Protein AF-A0AB73SGT3-F1 (afdb_monomer_lite)

Structure (mmCIF, N/CA/C/O backbone):
data_AF-A0AB73SGT3-F1
#
_entry.id   AF-A0AB73SGT3-F1
#
loop_
_atom_site.group_PDB
_atom_site.id
_atom_site.type_symbol
_atom_site.label_atom_id
_atom_site.label_alt_id
_atom_site.label_comp_id
_atom_site.label_asym_id
_atom_site.label_entity_id
_atom_site.label_seq_id
_atom_site.pdbx_PDB_ins_code
_atom_site.Cartn_x
_atom_site.Cartn_y
_atom_site.Cartn_z
_atom_site.occupancy
_atom_site.B_iso_or_equiv
_atom_site.auth_seq_id
_atom_site.auth_comp_id
_atom_site.auth_asym_id
_atom_site.auth_atom_id
_atom_site.pdbx_PDB_model_num
ATOM 1 N N . GLU A 1 1 ? -12.902 15.664 53.784 1.00 55.50 1 GLU A N 1
ATOM 2 C CA . GLU A 1 1 ? -13.791 15.053 54.785 1.00 55.50 1 GLU A CA 1
ATOM 3 C C . GLU A 1 1 ? -15.272 15.281 54.476 1.00 55.50 1 GLU A C 1
ATOM 5 O O . GLU A 1 1 ? -16.069 15.062 55.364 1.00 55.50 1 GLU A O 1
ATOM 10 N N . ASP A 1 2 ? -15.687 15.616 53.241 1.00 77.88 2 ASP A N 1
ATOM 11 C CA . ASP A 1 2 ? -17.126 15.798 52.992 1.00 77.88 2 ASP A CA 1
ATOM 12 C C . ASP A 1 2 ? -17.589 15.505 51.555 1.00 77.88 2 ASP A C 1
ATOM 14 O O . ASP A 1 2 ? -18.605 16.028 51.137 1.00 77.88 2 ASP A O 1
ATOM 18 N N . TYR A 1 3 ? -16.948 14.580 50.820 1.00 89.88 3 TYR A N 1
ATOM 19 C CA . TYR A 1 3 ? -17.428 14.172 49.480 1.00 89.88 3 TYR A CA 1
ATOM 20 C C . TYR A 1 3 ? -18.927 13.829 49.465 1.00 89.88 3 TYR A C 1
ATOM 22 O O . TYR A 1 3 ? -19.645 14.181 48.539 1.00 89.88 3 TYR A O 1
ATOM 30 N N . ILE A 1 4 ? -19.419 13.181 50.527 1.00 89.94 4 ILE A N 1
ATOM 31 C CA . ILE A 1 4 ? -20.842 12.868 50.663 1.00 89.94 4 ILE A CA 1
ATOM 32 C C . ILE A 1 4 ? -21.675 14.131 50.923 1.00 89.94 4 ILE A C 1
ATOM 34 O O . ILE A 1 4 ? -22.767 14.224 50.376 1.00 89.94 4 ILE A O 1
ATOM 38 N N . LYS A 1 5 ? -21.200 15.099 51.719 1.00 90.94 5 LYS A N 1
ATOM 39 C CA . LYS A 1 5 ? -21.931 16.359 51.933 1.00 90.94 5 LYS A CA 1
ATOM 40 C C . LYS A 1 5 ? -21.900 17.257 50.701 1.00 90.94 5 LYS A C 1
ATOM 42 O O . LYS A 1 5 ? -22.949 17.781 50.356 1.00 90.94 5 LYS A O 1
ATOM 47 N N . ASP A 1 6 ? -20.768 17.354 50.014 1.00 93.94 6 ASP A N 1
ATOM 48 C CA . ASP A 1 6 ? -20.628 18.087 48.753 1.00 93.94 6 ASP A CA 1
ATOM 49 C C . ASP A 1 6 ? -21.575 17.495 47.698 1.00 93.94 6 ASP A C 1
ATOM 51 O O . ASP A 1 6 ? -22.357 18.211 47.079 1.00 93.94 6 ASP A O 1
ATOM 55 N N . TYR A 1 7 ? -21.602 16.163 47.573 1.00 93.19 7 TYR A N 1
ATOM 56 C CA . TYR A 1 7 ? -22.530 15.456 46.689 1.00 93.19 7 TYR A CA 1
ATOM 57 C C . TYR A 1 7 ? -23.996 15.672 47.099 1.00 93.19 7 TYR A C 1
ATOM 59 O O . TYR A 1 7 ? -24.863 15.856 46.245 1.00 93.19 7 TYR A O 1
ATOM 67 N N . MET A 1 8 ? -24.292 15.668 48.404 1.00 93.06 8 MET A N 1
ATOM 68 C CA . MET A 1 8 ? -25.627 15.964 48.930 1.00 93.06 8 MET A CA 1
ATOM 69 C C . MET A 1 8 ? -26.065 17.399 48.624 1.00 93.06 8 MET A C 1
ATOM 71 O O . MET A 1 8 ? -27.225 17.600 48.272 1.00 93.06 8 MET A O 1
ATOM 75 N N . GLU A 1 9 ? -25.171 18.378 48.743 1.00 93.69 9 GLU A N 1
ATOM 76 C CA . GLU A 1 9 ? -25.444 19.786 48.451 1.00 93.69 9 GLU A CA 1
ATOM 77 C C . GLU A 1 9 ? -25.654 20.008 46.947 1.00 93.69 9 GLU A C 1
ATOM 79 O O . GLU A 1 9 ? -26.658 20.598 46.550 1.00 93.69 9 GLU A O 1
ATOM 84 N N . GLU A 1 10 ? -24.785 19.437 46.110 1.00 94.12 10 GLU A N 1
ATOM 85 C CA . GLU A 1 10 ? -24.868 19.504 44.646 1.00 94.12 10 GLU A CA 1
ATOM 86 C C . GLU A 1 10 ? -26.155 18.862 44.097 1.00 94.12 10 GLU A C 1
ATOM 88 O O . GLU A 1 10 ? -26.782 19.396 43.182 1.00 94.12 10 GLU A O 1
ATOM 93 N N . HIS A 1 11 ? -26.587 17.739 44.679 1.00 91.62 11 HIS A N 1
ATOM 94 C CA . HIS A 1 11 ? -27.735 16.961 44.196 1.00 91.62 11 HIS A CA 1
ATOM 95 C C . HIS A 1 11 ? -29.026 17.191 45.005 1.00 91.62 11 HIS A C 1
ATOM 97 O O . HIS A 1 11 ? -30.037 16.529 44.751 1.00 91.62 11 HIS A O 1
ATOM 103 N N . GLY A 1 12 ? -29.013 18.109 45.981 1.00 93.00 12 GLY A N 1
ATOM 104 C CA . GLY A 1 12 ? -30.175 18.468 46.803 1.00 93.00 12 GLY A CA 1
ATOM 105 C C . GLY A 1 12 ? -30.694 17.340 47.706 1.00 93.00 12 GLY A C 1
ATOM 106 O O . GLY A 1 12 ? -31.903 17.215 47.916 1.00 93.00 12 GLY A O 1
ATOM 107 N N . ILE A 1 13 ? -29.806 16.491 48.225 1.00 95.12 13 ILE A N 1
ATOM 108 C CA . ILE A 1 13 ? -30.154 15.300 49.009 1.00 95.12 13 ILE A CA 1
ATOM 109 C C . ILE A 1 13 ? -30.108 15.614 50.504 1.00 95.12 13 ILE A C 1
ATOM 111 O O . ILE A 1 13 ? -29.095 16.037 51.050 1.00 95.12 13 ILE A O 1
ATOM 115 N N . ARG A 1 14 ? -31.213 15.339 51.204 1.00 89.12 14 ARG A N 1
ATOM 116 C CA . ARG A 1 14 ? -31.352 15.640 52.638 1.00 89.12 14 ARG A CA 1
ATOM 117 C C . ARG A 1 14 ? -30.758 14.570 53.554 1.00 89.12 14 ARG A C 1
ATOM 119 O O . ARG A 1 14 ? -30.352 14.878 54.672 1.00 89.12 14 ARG A O 1
ATOM 126 N N . TYR A 1 15 ? -30.738 13.316 53.106 1.00 93.25 15 TYR A N 1
ATOM 127 C CA . TYR A 1 15 ? -30.362 12.170 53.932 1.00 93.25 15 TYR A CA 1
ATOM 128 C C . TYR A 1 15 ? -29.119 11.469 53.389 1.00 93.25 15 TYR A C 1
ATOM 130 O O . TYR A 1 15 ? -29.078 11.053 52.235 1.00 93.25 15 TYR A O 1
ATOM 138 N N . THR A 1 16 ? -28.139 11.244 54.262 1.00 90.19 16 THR A N 1
ATOM 139 C CA . THR A 1 16 ? -26.883 10.559 53.924 1.00 90.19 16 THR A CA 1
ATOM 140 C C . THR A 1 16 ? -27.105 9.171 53.321 1.00 90.19 16 THR A C 1
ATOM 142 O O . THR A 1 16 ? -26.442 8.813 52.354 1.00 90.19 16 THR A O 1
ATOM 145 N N . GLY A 1 17 ? -28.079 8.405 53.827 1.00 90.44 17 GLY A N 1
ATOM 146 C CA . GLY A 1 17 ? -28.405 7.081 53.281 1.00 90.44 17 GLY A CA 1
ATOM 147 C C . GLY A 1 17 ? -28.924 7.119 51.838 1.00 90.44 17 GLY A C 1
ATOM 148 O O . GLY A 1 17 ? -28.607 6.227 51.053 1.00 90.44 17 GLY A O 1
ATOM 149 N N . GLU A 1 18 ? -29.665 8.166 51.459 1.00 92.06 18 GLU A N 1
ATOM 150 C CA . GLU A 1 18 ? -30.119 8.360 50.075 1.00 92.06 18 GLU A CA 1
ATOM 151 C C . GLU A 1 18 ? -28.943 8.714 49.155 1.00 92.06 18 GLU A C 1
ATOM 153 O O . GLU A 1 18 ? -28.824 8.148 48.067 1.00 92.06 18 GLU A O 1
ATOM 158 N N . ALA A 1 19 ? -28.039 9.587 49.613 1.00 93.62 19 ALA A N 1
ATOM 159 C CA . ALA A 1 19 ? -26.838 9.961 48.868 1.00 93.62 19 ALA A CA 1
ATOM 160 C C . ALA A 1 19 ? -25.922 8.756 48.627 1.00 93.62 19 ALA A C 1
ATOM 162 O O . ALA A 1 19 ? -25.526 8.499 47.494 1.00 93.62 19 ALA A O 1
ATOM 163 N N . MET A 1 20 ? -25.667 7.952 49.664 1.00 91.94 20 MET A N 1
ATOM 164 C CA . MET A 1 20 ? -24.883 6.720 49.536 1.00 91.94 20 MET A CA 1
ATOM 165 C C . MET A 1 20 ? -25.535 5.734 48.559 1.00 91.94 20 MET A C 1
ATOM 167 O O . MET A 1 20 ? -24.848 5.162 47.718 1.00 91.94 20 MET A O 1
ATOM 171 N N . GLY A 1 21 ? -26.862 5.576 48.614 1.00 93.19 21 GLY A N 1
ATOM 172 C CA . GLY A 1 21 ? -27.594 4.715 47.685 1.00 93.19 21 GLY A CA 1
ATOM 173 C C . GLY A 1 21 ? -27.467 5.146 46.218 1.00 93.19 21 GLY A C 1
ATOM 174 O O . GLY A 1 21 ? -27.330 4.285 45.347 1.00 93.19 21 GLY A O 1
ATOM 175 N N . ARG A 1 22 ? -27.483 6.457 45.929 1.00 93.44 22 ARG A N 1
ATOM 176 C CA . ARG A 1 22 ? -27.266 6.979 44.566 1.00 93.44 22 ARG A CA 1
ATOM 177 C C . ARG A 1 22 ? -25.825 6.808 44.105 1.00 93.44 22 ARG A C 1
ATOM 179 O O . ARG A 1 22 ? -25.623 6.248 43.033 1.00 93.44 22 ARG A O 1
ATOM 186 N N . ILE A 1 23 ? -24.852 7.162 44.945 1.00 93.81 23 ILE A N 1
ATOM 187 C CA . ILE A 1 23 ? -23.422 6.981 44.654 1.00 93.81 23 ILE A CA 1
ATOM 188 C C . ILE A 1 23 ? -23.121 5.512 44.329 1.00 93.81 23 ILE A C 1
ATOM 190 O O . ILE A 1 23 ? -22.436 5.221 43.352 1.00 93.81 23 ILE A O 1
ATOM 194 N N . CYS A 1 24 ? -23.667 4.563 45.099 1.00 92.56 24 CYS A N 1
ATOM 195 C CA . CYS A 1 24 ? -23.488 3.138 44.820 1.00 92.56 24 CYS A CA 1
ATOM 196 C C . CYS A 1 24 ? -24.076 2.723 43.460 1.00 92.56 24 CYS A C 1
ATOM 198 O O . CYS A 1 24 ? -23.425 1.977 42.732 1.00 92.56 24 CYS A O 1
ATOM 200 N N . LYS A 1 25 ? -25.265 3.220 43.092 1.00 92.69 25 LYS A N 1
ATOM 201 C CA . LYS A 1 25 ? -25.881 2.940 41.780 1.00 92.69 25 LYS A CA 1
ATOM 202 C C . LYS A 1 25 ? -25.093 3.548 40.620 1.00 92.69 25 LYS A C 1
ATOM 204 O O . LYS A 1 25 ? -24.903 2.888 39.603 1.00 92.69 25 LYS A O 1
ATOM 209 N N . GLU A 1 26 ? -24.631 4.787 40.764 1.00 92.81 26 GLU A N 1
ATOM 210 C CA . GLU A 1 26 ? -23.796 5.461 39.764 1.00 92.81 26 GLU A CA 1
ATOM 211 C C . GLU A 1 26 ? -22.458 4.747 39.594 1.00 92.81 26 GLU A C 1
ATOM 213 O O . GLU A 1 26 ? -22.021 4.523 38.469 1.00 92.81 26 GLU A O 1
ATOM 218 N N . HIS A 1 27 ? -21.843 4.315 40.696 1.00 90.12 27 HIS A N 1
ATOM 219 C CA . HIS A 1 27 ? -20.609 3.539 40.667 1.00 90.12 27 HIS A CA 1
ATOM 220 C C . HIS A 1 27 ? -20.794 2.186 39.963 1.00 90.12 27 HIS A C 1
ATOM 222 O O . HIS A 1 27 ? -19.962 1.796 39.146 1.00 90.12 27 HIS A O 1
ATOM 228 N N . GLU A 1 28 ? -21.897 1.480 40.227 1.00 88.94 28 GLU A N 1
ATOM 229 C CA . GLU A 1 28 ? -22.227 0.227 39.540 1.00 88.94 28 GLU A CA 1
ATOM 230 C C . GLU A 1 28 ? -22.452 0.442 38.033 1.00 88.94 28 GLU A C 1
ATOM 232 O O . GLU A 1 28 ? -21.912 -0.300 37.207 1.00 88.94 28 GLU A O 1
ATOM 237 N N . ALA A 1 29 ? -23.177 1.499 37.655 1.00 88.81 29 ALA A N 1
ATOM 238 C CA . ALA A 1 29 ? -23.390 1.869 36.257 1.00 88.81 29 ALA A CA 1
ATOM 239 C C . ALA A 1 29 ? -22.081 2.272 35.550 1.00 88.81 29 ALA A C 1
ATOM 241 O O . ALA A 1 29 ? -21.829 1.848 34.416 1.00 88.81 29 ALA A O 1
ATOM 242 N N . ALA A 1 30 ? -21.221 3.041 36.222 1.00 87.06 30 ALA A N 1
ATOM 243 C CA . ALA A 1 30 ? -19.909 3.434 35.720 1.00 87.06 30 ALA A CA 1
ATOM 244 C C . ALA A 1 30 ? -19.009 2.212 35.506 1.00 87.06 30 ALA A C 1
ATOM 246 O O . ALA A 1 30 ? -18.421 2.076 34.438 1.00 87.06 30 ALA A O 1
ATOM 247 N N . LYS A 1 31 ? -18.980 1.274 36.459 1.00 86.12 31 LYS A N 1
ATOM 248 C CA . LYS A 1 31 ? -18.210 0.029 36.354 1.00 86.12 31 LYS A CA 1
ATOM 249 C C . LYS A 1 31 ? -18.677 -0.849 35.190 1.00 86.12 31 LYS A C 1
ATOM 251 O O . LYS A 1 31 ? -17.850 -1.397 34.463 1.00 86.12 31 LYS A O 1
ATOM 256 N N . ASN A 1 32 ? -19.989 -0.964 34.975 1.00 82.88 32 ASN A N 1
ATOM 257 C CA . ASN A 1 32 ? -20.533 -1.681 33.817 1.00 82.88 32 ASN A CA 1
ATOM 258 C C . ASN A 1 32 ? -20.145 -1.003 32.493 1.00 82.88 32 ASN A C 1
ATOM 260 O O . ASN A 1 32 ? -19.774 -1.679 31.532 1.00 82.88 32 ASN A O 1
ATOM 264 N N . THR A 1 33 ? -20.176 0.331 32.455 1.00 84.00 33 THR A N 1
ATOM 265 C CA . THR A 1 33 ? -19.769 1.118 31.283 1.00 84.00 33 THR A CA 1
ATOM 266 C C . THR A 1 33 ? -18.273 0.965 31.004 1.00 84.00 33 THR A C 1
ATOM 268 O O . THR A 1 33 ? -17.884 0.708 29.867 1.00 84.00 33 THR A O 1
ATOM 271 N N . GLU A 1 34 ? -17.431 1.039 32.032 1.00 83.19 34 GLU A N 1
ATOM 272 C CA . GLU A 1 34 ? -15.986 0.826 31.935 1.00 83.19 34 GLU A CA 1
ATOM 273 C C . GLU A 1 34 ? -15.660 -0.578 31.413 1.00 83.19 34 GLU A C 1
ATOM 275 O O . GLU A 1 34 ? -14.854 -0.730 30.495 1.00 83.19 34 GLU A O 1
ATOM 280 N N . TRP A 1 35 ? -16.342 -1.609 31.926 1.00 77.38 35 TRP A N 1
ATOM 281 C CA . TRP A 1 35 ? -16.179 -2.978 31.434 1.00 77.38 35 TRP A CA 1
ATOM 282 C C . TRP A 1 35 ? -16.551 -3.096 29.951 1.00 77.38 35 TRP A C 1
ATOM 284 O O . TRP A 1 35 ? -15.823 -3.723 29.178 1.00 77.38 35 TRP A O 1
ATOM 294 N N . SER A 1 36 ? -17.629 -2.427 29.526 1.00 85.12 36 SER A N 1
ATOM 295 C CA . SER A 1 36 ? -18.025 -2.379 28.116 1.00 85.12 36 SER A CA 1
ATOM 296 C C . SER A 1 36 ? -17.005 -1.644 27.238 1.00 85.12 36 SER A C 1
ATOM 298 O O . SER A 1 36 ? -16.699 -2.111 26.143 1.00 85.12 36 SER A O 1
ATOM 300 N N . LEU A 1 37 ? -16.411 -0.549 27.726 1.00 91.12 37 LEU A N 1
ATOM 301 C CA . LEU A 1 37 ? -15.409 0.219 26.989 1.00 91.12 37 LEU A CA 1
ATOM 302 C C . LEU A 1 37 ? -14.101 -0.561 26.839 1.00 91.12 37 LEU A C 1
ATOM 304 O O . LEU A 1 37 ? -13.526 -0.587 25.751 1.00 91.12 37 LEU A O 1
ATOM 308 N N . ASN A 1 38 ? -13.657 -1.236 27.900 1.00 90.94 38 ASN A N 1
ATOM 309 C CA . ASN A 1 38 ? -12.484 -2.108 27.862 1.00 90.94 38 ASN A CA 1
ATOM 310 C C . ASN A 1 38 ? -12.691 -3.258 26.873 1.00 90.94 38 ASN A C 1
ATOM 312 O O . ASN A 1 38 ? -11.816 -3.536 26.056 1.00 90.94 38 ASN A O 1
ATOM 316 N N . TYR A 1 39 ? -13.876 -3.875 26.883 1.00 90.31 39 TYR A N 1
ATOM 317 C CA . TYR A 1 39 ? -14.223 -4.919 25.923 1.00 90.31 39 TYR A CA 1
ATOM 318 C C . TYR A 1 39 ? -14.227 -4.404 24.476 1.00 90.31 39 TYR A C 1
ATOM 320 O O . TYR A 1 39 ? -13.613 -5.017 23.604 1.00 90.31 39 TYR A O 1
ATOM 328 N N . VAL A 1 40 ? -14.864 -3.258 24.212 1.00 91.12 40 VAL A N 1
ATOM 329 C CA . VAL A 1 40 ? -14.870 -2.638 22.876 1.00 91.12 40 VAL A CA 1
ATOM 330 C C . VAL A 1 40 ? -13.448 -2.311 22.427 1.00 91.12 40 VAL A C 1
ATOM 332 O O . VAL A 1 40 ? -13.083 -2.618 21.295 1.00 91.12 40 VAL A O 1
ATOM 335 N N . THR A 1 41 ? -12.628 -1.743 23.310 1.00 94.00 41 THR A N 1
ATOM 336 C CA . THR A 1 41 ? -11.235 -1.389 23.012 1.00 94.00 41 THR A CA 1
ATOM 337 C C . THR A 1 41 ? -10.417 -2.623 22.650 1.00 94.00 41 THR A C 1
ATOM 339 O O . THR A 1 41 ? -9.694 -2.597 21.655 1.00 94.00 41 THR A O 1
ATOM 342 N N . GLU A 1 42 ? -10.566 -3.717 23.397 1.00 94.56 42 GLU A N 1
ATOM 343 C CA . GLU A 1 42 ? -9.883 -4.983 23.125 1.00 94.56 42 GLU A CA 1
ATOM 344 C C . GLU A 1 42 ? -10.306 -5.563 21.768 1.00 94.56 42 GLU A C 1
ATOM 346 O O . GLU A 1 42 ? -9.466 -5.896 20.929 1.00 94.56 42 GLU A O 1
ATOM 351 N N . VAL A 1 43 ? -11.615 -5.626 21.507 1.00 93.56 43 VAL A N 1
ATOM 352 C CA . VAL A 1 43 ? -12.156 -6.161 20.250 1.00 93.56 43 VAL A CA 1
ATOM 353 C C . VAL A 1 43 ? -11.718 -5.315 19.056 1.00 93.56 43 VAL A C 1
ATOM 355 O O . VAL A 1 43 ? -11.307 -5.866 18.033 1.00 93.56 43 VAL A O 1
ATOM 358 N N . VAL A 1 44 ? -11.776 -3.987 19.162 1.00 94.94 44 VAL A N 1
ATOM 359 C CA . VAL A 1 44 ? -11.330 -3.076 18.100 1.00 94.94 44 VAL A CA 1
ATOM 360 C C . VAL A 1 44 ? -9.826 -3.211 17.880 1.00 94.94 44 VAL A C 1
ATOM 362 O O . VAL A 1 44 ? -9.397 -3.361 16.73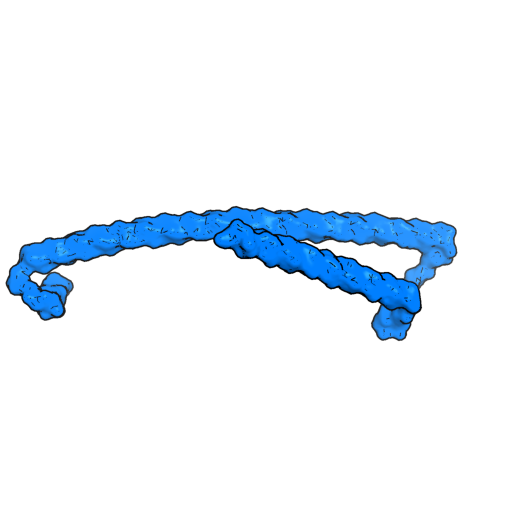7 1.00 94.94 44 VAL A O 1
ATOM 365 N N . SER A 1 45 ? -9.027 -3.233 18.949 1.00 95.31 45 SER A N 1
ATOM 366 C CA . SER A 1 45 ? -7.567 -3.363 18.864 1.00 95.31 45 SER A CA 1
ATOM 367 C C . SER A 1 45 ? -7.156 -4.675 18.205 1.00 95.31 45 SER A C 1
ATOM 369 O O . SER A 1 45 ? -6.301 -4.680 17.319 1.00 95.31 45 SER A O 1
ATOM 371 N N . LYS A 1 46 ? -7.807 -5.783 18.572 1.00 94.88 46 LYS A N 1
ATOM 372 C CA . LYS A 1 46 ? -7.561 -7.094 17.970 1.00 94.88 46 LYS A CA 1
ATOM 373 C C . LYS A 1 46 ? -7.947 -7.127 16.492 1.00 94.88 46 LYS A C 1
ATOM 375 O O . LYS A 1 46 ? -7.143 -7.554 15.668 1.00 94.88 46 LYS A O 1
ATOM 380 N N . ASN A 1 47 ? -9.133 -6.628 16.142 1.00 94.69 47 ASN A N 1
ATOM 381 C CA . ASN A 1 47 ? -9.564 -6.566 14.743 1.00 94.69 47 ASN A CA 1
ATOM 382 C C . ASN A 1 47 ? -8.618 -5.705 13.896 1.00 94.69 47 ASN A C 1
ATOM 384 O O . ASN A 1 47 ? -8.236 -6.108 12.798 1.00 94.69 47 ASN A O 1
ATOM 388 N N . LEU A 1 48 ? -8.195 -4.547 14.411 1.00 95.19 48 LEU A N 1
ATOM 389 C CA . LEU A 1 48 ? -7.213 -3.698 13.738 1.00 95.19 48 LEU A CA 1
ATOM 390 C C . LEU A 1 48 ? -5.875 -4.417 13.573 1.00 95.19 48 LEU A C 1
ATOM 392 O O . LEU A 1 48 ? -5.307 -4.385 12.482 1.00 95.19 48 LEU A O 1
ATOM 396 N N . HIS A 1 49 ? -5.386 -5.095 14.614 1.00 96.31 49 HIS A N 1
ATOM 397 C CA . HIS A 1 49 ? -4.155 -5.874 14.536 1.00 96.31 49 HIS A CA 1
ATOM 398 C C . HIS A 1 49 ? -4.232 -6.939 13.437 1.00 96.31 49 HIS A C 1
ATOM 400 O O . HIS A 1 49 ? -3.324 -7.026 12.611 1.00 96.31 49 HIS A O 1
ATOM 406 N N . ASP A 1 50 ? -5.318 -7.709 13.387 1.00 94.94 50 ASP A N 1
ATOM 407 C CA . ASP A 1 50 ? -5.483 -8.803 12.429 1.00 94.94 50 ASP A CA 1
ATOM 408 C C . ASP A 1 50 ? -5.585 -8.291 10.983 1.00 94.94 50 ASP A C 1
ATOM 410 O O . ASP A 1 50 ? -4.903 -8.809 10.089 1.00 94.94 50 ASP A O 1
ATOM 414 N N . VAL A 1 51 ? -6.368 -7.230 10.751 1.00 95.94 51 VAL A N 1
ATOM 415 C CA . VAL A 1 51 ? -6.492 -6.593 9.429 1.00 95.94 51 VAL A CA 1
ATOM 416 C C . VAL A 1 51 ? -5.150 -6.017 8.979 1.00 95.94 51 VAL A C 1
ATOM 418 O O . VAL A 1 51 ? -4.680 -6.333 7.884 1.00 95.94 51 VAL A O 1
ATOM 421 N N . LEU A 1 52 ? -4.487 -5.227 9.829 1.00 96.19 52 LEU A N 1
ATOM 422 C CA . LEU A 1 52 ? -3.204 -4.608 9.492 1.00 96.19 52 LEU A CA 1
ATOM 423 C C . LEU A 1 52 ? -2.121 -5.657 9.250 1.00 96.19 52 LEU A C 1
ATOM 425 O O . LEU A 1 52 ? -1.375 -5.557 8.279 1.00 96.19 52 LEU A O 1
ATOM 429 N N . LYS A 1 53 ? -2.047 -6.698 10.083 1.00 96.19 53 LYS A N 1
ATOM 430 C CA . LYS A 1 53 ? -1.085 -7.791 9.913 1.00 96.19 53 LYS A CA 1
ATOM 431 C C . LYS A 1 53 ? -1.280 -8.513 8.584 1.00 96.19 53 LYS A C 1
ATOM 433 O O . LYS A 1 53 ? -0.291 -8.830 7.916 1.00 96.19 53 LYS A O 1
ATOM 438 N N . SER A 1 54 ? -2.528 -8.765 8.191 1.00 94.94 54 SER A N 1
ATOM 439 C CA . SER A 1 54 ? -2.852 -9.396 6.909 1.00 94.94 54 SER A CA 1
ATOM 440 C C . SER A 1 54 ? -2.401 -8.531 5.730 1.00 94.94 54 SER A C 1
ATOM 442 O O . SER A 1 54 ? -1.654 -9.003 4.869 1.00 94.94 54 SER A O 1
ATOM 444 N N . GLU A 1 55 ? -2.765 -7.247 5.724 1.00 95.69 55 GLU A N 1
ATOM 445 C CA . GLU A 1 55 ? -2.400 -6.327 4.641 1.00 95.69 55 GLU A CA 1
ATOM 446 C C . GLU A 1 55 ? -0.885 -6.091 4.559 1.00 95.69 55 GLU A C 1
ATOM 448 O O . GLU A 1 55 ? -0.296 -6.203 3.481 1.00 95.69 55 GLU A O 1
ATOM 453 N N . LEU A 1 56 ? -0.208 -5.886 5.694 1.00 96.69 56 LEU A N 1
ATOM 454 C CA . LEU A 1 56 ? 1.252 -5.750 5.738 1.00 96.69 56 LEU A CA 1
ATOM 455 C C . LEU A 1 56 ? 1.964 -7.019 5.254 1.00 96.69 56 LEU A C 1
ATOM 457 O O . LEU A 1 56 ? 2.996 -6.935 4.586 1.00 96.69 56 LEU A O 1
ATOM 461 N N . THR A 1 57 ? 1.409 -8.202 5.532 1.00 96.00 57 THR A N 1
ATOM 462 C CA . THR A 1 57 ? 1.961 -9.466 5.028 1.00 96.00 57 THR A CA 1
ATOM 463 C C . THR A 1 57 ? 1.861 -9.545 3.506 1.00 96.00 57 THR A C 1
ATOM 465 O O . THR A 1 57 ? 2.843 -9.917 2.861 1.00 96.00 57 THR A O 1
ATOM 468 N N . LYS A 1 58 ? 0.720 -9.161 2.915 1.00 95.88 58 LYS A N 1
ATOM 469 C CA . LYS A 1 58 ? 0.548 -9.117 1.451 1.00 95.88 58 LYS A CA 1
ATOM 470 C C . LYS A 1 58 ? 1.525 -8.136 0.805 1.00 95.88 58 LYS A C 1
ATOM 472 O O . LYS A 1 58 ? 2.174 -8.494 -0.176 1.00 95.88 58 LYS A O 1
ATOM 477 N N . ILE A 1 59 ? 1.681 -6.943 1.385 1.00 95.31 59 ILE A N 1
ATOM 478 C CA . ILE A 1 59 ? 2.646 -5.935 0.920 1.00 95.31 59 ILE A CA 1
ATOM 479 C C . ILE A 1 59 ? 4.067 -6.502 0.956 1.00 95.31 59 ILE A C 1
ATOM 481 O O . ILE A 1 59 ? 4.773 -6.442 -0.049 1.00 95.31 59 ILE A O 1
ATOM 485 N N . ARG A 1 60 ? 4.471 -7.119 2.075 1.00 94.00 60 ARG A N 1
ATOM 486 C CA . ARG A 1 60 ? 5.796 -7.739 2.220 1.00 94.00 60 ARG A CA 1
ATOM 487 C C . ARG A 1 60 ? 6.037 -8.831 1.177 1.00 94.00 60 ARG A C 1
ATOM 489 O O . ARG A 1 60 ? 7.109 -8.880 0.588 1.00 94.00 60 ARG A O 1
ATOM 496 N N . LEU A 1 61 ? 5.056 -9.701 0.929 1.00 94.12 61 LEU A N 1
ATOM 497 C CA . LEU A 1 61 ? 5.172 -10.752 -0.089 1.00 94.12 61 LEU A CA 1
ATOM 498 C C . LEU A 1 61 ? 5.297 -10.169 -1.503 1.00 94.12 61 LEU A C 1
ATOM 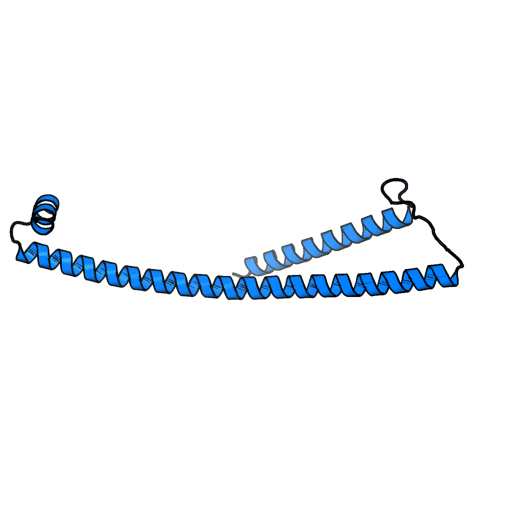500 O O . LEU A 1 61 ? 6.125 -10.639 -2.282 1.00 94.12 61 LEU A O 1
ATOM 504 N N . GLY A 1 62 ? 4.516 -9.132 -1.821 1.00 94.75 62 GLY A N 1
ATOM 505 C CA . GLY A 1 62 ? 4.610 -8.417 -3.094 1.00 94.75 62 GLY A CA 1
ATOM 506 C C . GLY A 1 62 ? 5.980 -7.768 -3.296 1.00 94.75 62 GLY A C 1
ATOM 507 O O . GLY A 1 62 ? 6.597 -7.963 -4.343 1.00 94.75 62 GLY A O 1
ATOM 508 N N . ALA A 1 63 ? 6.489 -7.075 -2.274 1.00 93.31 63 ALA A N 1
ATOM 509 C CA . ALA A 1 63 ? 7.815 -6.462 -2.287 1.00 93.31 63 ALA A CA 1
ATOM 510 C C . ALA A 1 63 ? 8.923 -7.509 -2.484 1.00 93.31 63 ALA A C 1
ATOM 512 O O . ALA A 1 63 ? 9.738 -7.366 -3.390 1.00 93.31 63 ALA A O 1
ATOM 513 N N . ASN A 1 64 ? 8.889 -8.610 -1.726 1.00 89.00 64 ASN A N 1
ATOM 514 C CA . ASN A 1 64 ? 9.864 -9.697 -1.856 1.00 89.00 64 ASN A CA 1
ATOM 515 C C . ASN A 1 64 ? 9.834 -10.345 -3.250 1.00 89.00 64 ASN A C 1
ATOM 517 O O . ASN A 1 64 ? 10.873 -10.719 -3.788 1.00 89.00 64 ASN A O 1
ATOM 521 N N . SER A 1 65 ? 8.648 -10.500 -3.850 1.00 94.62 65 SER A N 1
ATOM 522 C CA . SER A 1 65 ? 8.543 -11.044 -5.206 1.00 94.62 65 SER A CA 1
ATOM 523 C C . SER A 1 65 ? 9.114 -10.088 -6.255 1.00 94.62 65 SER A C 1
ATOM 525 O O . SER A 1 65 ? 9.741 -10.551 -7.206 1.00 94.62 65 SER A O 1
ATOM 527 N N . ALA A 1 66 ? 8.880 -8.782 -6.114 1.00 94.56 66 ALA A N 1
ATOM 528 C CA . ALA A 1 66 ? 9.424 -7.773 -7.018 1.00 94.56 66 ALA A CA 1
ATOM 529 C C . ALA A 1 66 ? 10.954 -7.682 -6.904 1.00 94.56 66 ALA A C 1
ATOM 531 O O . ALA A 1 66 ? 11.638 -7.638 -7.926 1.00 94.56 66 ALA A O 1
ATOM 532 N N . ASP A 1 67 ? 11.476 -7.736 -5.679 1.00 90.44 67 ASP A N 1
ATOM 533 C CA . ASP A 1 67 ? 12.909 -7.760 -5.384 1.00 90.44 67 ASP A CA 1
ATOM 534 C C . ASP A 1 67 ? 13.587 -8.986 -6.014 1.00 90.44 67 ASP A C 1
ATOM 536 O O . ASP A 1 67 ? 14.489 -8.843 -6.838 1.00 90.44 67 ASP A O 1
ATOM 540 N N . ARG A 1 68 ? 13.051 -10.193 -5.772 1.00 90.62 68 ARG A N 1
ATOM 541 C CA . ARG A 1 68 ? 13.566 -11.430 -6.385 1.00 90.62 68 ARG A CA 1
ATOM 542 C C . ARG A 1 68 ? 13.574 -11.363 -7.912 1.00 90.62 68 ARG A C 1
ATOM 544 O O . ARG A 1 68 ? 14.547 -11.772 -8.539 1.00 90.62 68 ARG A O 1
ATOM 551 N N . ASN A 1 69 ? 12.495 -10.871 -8.522 1.00 94.12 69 ASN A N 1
ATOM 552 C CA . ASN A 1 69 ? 12.418 -10.747 -9.979 1.00 94.12 69 ASN A CA 1
ATOM 553 C C . ASN A 1 69 ? 13.423 -9.714 -10.516 1.00 94.12 69 ASN A C 1
ATOM 555 O O . ASN A 1 69 ? 13.998 -9.929 -11.581 1.00 94.12 69 ASN A O 1
ATOM 559 N N . THR A 1 70 ? 13.663 -8.629 -9.776 1.00 93.62 70 THR A N 1
ATOM 560 C CA . THR A 1 70 ? 14.681 -7.624 -10.115 1.00 93.62 70 THR A CA 1
ATOM 561 C C . THR A 1 70 ? 16.084 -8.214 -10.026 1.00 93.62 70 THR A C 1
ATOM 563 O O . THR A 1 70 ? 16.867 -8.017 -10.949 1.00 93.62 70 THR A O 1
ATOM 566 N N . GLN A 1 71 ? 16.382 -9.013 -8.997 1.00 91.12 71 GLN A N 1
ATOM 567 C CA . GLN A 1 71 ? 17.667 -9.707 -8.900 1.00 91.12 71 GLN A CA 1
ATOM 568 C C . GLN A 1 71 ? 17.881 -10.652 -10.086 1.00 91.12 71 GLN A C 1
ATOM 570 O O . GLN A 1 71 ? 18.926 -10.602 -10.723 1.00 91.12 71 GLN A O 1
ATOM 575 N N . VAL A 1 72 ? 16.877 -11.462 -10.446 1.00 90.19 72 VAL A N 1
ATOM 576 C CA . VAL A 1 72 ? 16.956 -12.329 -11.636 1.00 90.19 72 VAL A CA 1
ATOM 577 C C . VAL A 1 72 ? 17.225 -11.506 -12.899 1.00 90.19 72 VAL A C 1
ATOM 579 O O . VAL A 1 72 ? 18.053 -11.898 -13.715 1.00 90.19 72 VAL A O 1
ATOM 582 N N . LEU A 1 73 ? 16.567 -10.353 -13.061 1.00 96.12 73 LEU A N 1
ATOM 583 C CA . LEU A 1 73 ? 16.820 -9.458 -14.189 1.00 96.12 73 LEU A CA 1
ATOM 584 C C . LEU A 1 73 ? 18.258 -8.916 -14.189 1.00 96.12 73 LEU A C 1
ATOM 586 O O . LEU A 1 73 ? 18.870 -8.878 -15.253 1.00 96.12 73 LEU A O 1
ATOM 590 N N . ILE A 1 74 ? 18.804 -8.533 -13.030 1.00 92.25 74 ILE A N 1
ATOM 591 C CA . ILE A 1 74 ? 20.199 -8.084 -12.895 1.00 92.25 74 ILE A CA 1
ATOM 592 C C . ILE A 1 74 ? 21.161 -9.188 -13.352 1.00 92.25 74 ILE A C 1
ATOM 594 O O . ILE A 1 74 ? 22.041 -8.910 -14.165 1.00 92.25 74 ILE A O 1
ATOM 598 N N . GLU A 1 75 ? 20.960 -10.438 -12.920 1.00 91.69 75 GLU A N 1
ATOM 599 C CA . GLU A 1 75 ? 21.802 -11.566 -13.351 1.00 91.69 75 GLU A CA 1
ATOM 600 C C . GLU A 1 75 ? 21.714 -11.812 -14.864 1.00 91.69 75 GLU A C 1
ATOM 602 O O . GLU A 1 75 ? 22.726 -12.044 -15.526 1.00 91.69 75 GLU A O 1
ATOM 607 N N . LEU A 1 76 ? 20.509 -11.724 -15.439 1.00 93.31 76 LEU A N 1
ATOM 608 C CA . LEU A 1 76 ? 20.311 -11.865 -16.884 1.00 93.31 76 LEU A CA 1
ATOM 609 C C . LEU A 1 76 ? 21.006 -10.744 -17.670 1.00 93.31 76 LEU A C 1
ATOM 611 O O . LEU A 1 76 ? 21.607 -11.015 -18.708 1.00 93.31 76 LEU A O 1
ATOM 615 N N . MET A 1 77 ? 20.948 -9.499 -17.184 1.00 92.19 77 MET A N 1
ATOM 616 C CA . MET A 1 77 ? 21.655 -8.369 -17.799 1.00 92.19 77 MET A CA 1
ATOM 617 C C . MET A 1 77 ? 23.171 -8.511 -17.676 1.00 92.19 77 MET A C 1
ATOM 619 O O . MET A 1 77 ? 23.873 -8.259 -18.650 1.00 92.19 77 MET A O 1
ATOM 623 N N . ASN A 1 78 ? 23.673 -8.986 -16.534 1.00 83.31 78 ASN A N 1
ATOM 624 C CA . ASN A 1 78 ? 25.091 -9.288 -16.353 1.00 83.31 78 ASN A CA 1
ATOM 625 C C . ASN A 1 78 ? 25.569 -10.343 -17.368 1.00 83.31 78 ASN A C 1
ATOM 627 O O . ASN A 1 78 ? 26.545 -10.129 -18.084 1.00 83.31 78 ASN A O 1
ATOM 631 N N . GLY A 1 79 ? 24.823 -11.445 -17.514 1.00 83.94 79 GLY A N 1
ATOM 632 C CA . GLY A 1 79 ? 25.107 -12.465 -18.526 1.00 83.94 79 GLY A CA 1
ATOM 633 C C . GLY A 1 79 ? 25.053 -11.922 -19.958 1.00 83.94 79 GLY A C 1
ATOM 634 O O . GLY A 1 79 ? 25.905 -12.266 -20.775 1.00 83.94 79 GLY A O 1
ATOM 635 N N . TYR A 1 80 ? 24.090 -11.044 -20.262 1.00 91.50 80 TYR A N 1
ATOM 636 C CA . TYR A 1 80 ? 23.994 -10.378 -21.562 1.00 91.50 80 TYR A CA 1
ATOM 637 C C . TYR A 1 80 ? 25.206 -9.478 -21.842 1.00 91.50 80 TYR A C 1
ATOM 639 O O . TYR A 1 80 ? 25.762 -9.550 -22.936 1.00 91.50 80 TYR A O 1
ATOM 647 N N . PHE A 1 81 ? 25.640 -8.663 -20.877 1.00 89.56 81 PHE A N 1
ATOM 648 C CA . PHE A 1 81 ? 26.813 -7.802 -21.039 1.00 89.56 81 PHE A CA 1
ATOM 649 C C . PHE A 1 81 ? 28.091 -8.615 -21.225 1.00 89.56 81 PHE A C 1
ATOM 651 O O . PHE A 1 81 ? 28.826 -8.363 -22.176 1.00 89.56 81 PHE A O 1
ATOM 658 N N . PHE A 1 82 ? 28.295 -9.655 -20.414 1.00 85.06 82 PHE A N 1
ATOM 659 C CA . PHE A 1 82 ? 29.431 -10.562 -20.561 1.00 85.06 82 PHE A CA 1
ATOM 660 C C . PHE A 1 82 ? 29.450 -11.258 -21.932 1.00 85.06 82 PHE A C 1
ATOM 662 O O . PHE A 1 82 ? 30.472 -11.267 -22.610 1.00 85.06 82 PHE A O 1
ATOM 669 N N . ALA A 1 83 ? 28.314 -11.805 -22.380 1.00 88.25 83 ALA A N 1
ATOM 670 C CA . ALA A 1 83 ? 28.226 -12.519 -23.657 1.00 88.25 83 ALA A CA 1
ATOM 671 C C . ALA A 1 83 ? 28.451 -11.622 -24.888 1.00 88.25 83 ALA A C 1
ATOM 673 O O . ALA A 1 83 ? 28.776 -12.134 -25.958 1.00 88.25 83 ALA A O 1
ATOM 674 N N . ASN A 1 84 ? 28.262 -10.307 -24.746 1.00 89.31 84 ASN A N 1
ATOM 675 C CA . ASN A 1 84 ? 28.456 -9.321 -25.811 1.00 89.31 84 ASN A CA 1
ATOM 676 C C . ASN A 1 84 ? 29.731 -8.473 -25.626 1.00 89.31 84 ASN A C 1
ATOM 678 O O . ASN A 1 84 ? 29.883 -7.486 -26.341 1.00 89.31 84 ASN A O 1
ATOM 682 N N . ASP A 1 85 ? 30.621 -8.841 -24.695 1.00 83.50 85 ASP A N 1
ATOM 683 C CA . ASP A 1 85 ? 31.872 -8.122 -24.382 1.00 83.50 85 ASP A CA 1
ATOM 684 C C . ASP A 1 85 ? 31.656 -6.630 -24.049 1.00 83.50 85 ASP A C 1
ATOM 686 O O . ASP A 1 85 ? 32.422 -5.742 -24.423 1.00 83.50 85 ASP A O 1
ATOM 690 N N . LEU A 1 86 ? 30.546 -6.339 -23.366 1.00 83.88 86 LEU A N 1
ATOM 691 C CA . LEU A 1 86 ? 30.174 -4.999 -22.924 1.00 83.88 86 LEU A CA 1
ATOM 692 C C . LEU A 1 86 ? 30.681 -4.779 -21.495 1.00 83.88 86 LEU A C 1
ATOM 694 O O . LEU A 1 86 ? 29.910 -4.871 -20.539 1.00 83.88 86 LEU A O 1
ATOM 698 N N . ASP A 1 87 ? 31.970 -4.477 -21.343 1.00 74.94 87 ASP A N 1
ATOM 699 C CA . ASP A 1 87 ? 32.538 -4.057 -20.055 1.00 74.94 87 ASP A CA 1
ATOM 700 C C . ASP A 1 87 ? 32.217 -2.577 -19.792 1.00 74.94 87 ASP A C 1
ATOM 702 O O . ASP A 1 87 ? 32.977 -1.656 -20.102 1.00 74.94 87 ASP A O 1
ATOM 706 N N . LEU A 1 88 ? 30.989 -2.327 -19.333 1.00 77.44 88 LEU A N 1
ATOM 707 C CA . LEU A 1 88 ? 30.475 -0.976 -19.138 1.00 77.44 88 LEU A CA 1
ATOM 708 C C . LEU A 1 88 ? 31.030 -0.368 -17.842 1.00 77.44 88 LEU A C 1
ATOM 710 O O . LEU A 1 88 ? 30.461 -0.556 -16.769 1.00 77.44 88 LEU A O 1
ATOM 714 N N . GLU A 1 89 ? 32.070 0.465 -17.951 1.00 77.62 89 GLU A N 1
ATOM 715 C CA . GLU A 1 89 ? 32.545 1.301 -16.832 1.00 77.62 89 GLU A CA 1
ATOM 716 C C . GLU A 1 89 ? 31.466 2.280 -16.323 1.00 77.62 89 GLU A C 1
ATOM 718 O O . GLU A 1 89 ? 31.503 2.733 -15.177 1.00 77.62 89 GLU A O 1
ATOM 723 N N . SER A 1 90 ? 30.494 2.640 -17.173 1.00 72.25 90 SER A N 1
ATOM 724 C CA . SER A 1 90 ? 29.376 3.513 -16.806 1.00 72.25 90 SER A CA 1
ATOM 725 C C . SER A 1 90 ? 28.134 3.301 -17.678 1.00 72.25 90 SER A C 1
ATOM 727 O O . SER A 1 90 ? 28.212 2.793 -18.796 1.00 72.25 90 SER A O 1
ATOM 729 N N . ILE A 1 91 ? 26.975 3.738 -17.170 1.00 82.12 91 ILE A N 1
ATOM 730 C CA . ILE A 1 91 ? 25.703 3.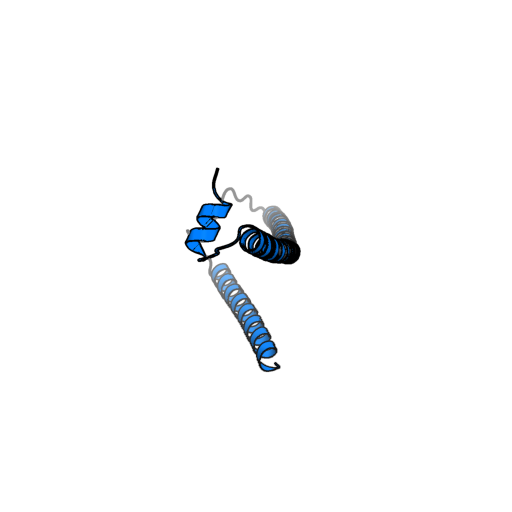771 -17.904 1.00 82.12 91 ILE A CA 1
ATOM 731 C C . ILE A 1 91 ? 25.210 5.213 -18.074 1.00 82.12 91 ILE A C 1
ATOM 733 O O . ILE A 1 91 ? 25.350 6.048 -17.176 1.00 82.12 91 ILE A O 1
ATOM 737 N N . ILE A 1 92 ? 24.592 5.515 -19.219 1.00 82.06 92 ILE A N 1
ATOM 738 C CA . ILE A 1 92 ? 23.865 6.776 -19.415 1.00 82.06 92 ILE A CA 1
ATOM 739 C C . ILE A 1 92 ? 22.478 6.618 -18.786 1.00 82.06 92 ILE A C 1
ATOM 741 O O . ILE A 1 92 ? 21.711 5.737 -19.170 1.00 82.06 92 ILE A O 1
ATOM 745 N N . THR A 1 93 ? 22.154 7.464 -17.808 1.00 84.38 93 THR A N 1
ATOM 746 C CA . THR A 1 93 ? 20.853 7.438 -17.131 1.00 84.38 93 THR A CA 1
ATOM 747 C C . THR A 1 93 ? 19.779 8.152 -17.950 1.00 84.38 93 THR A C 1
ATOM 749 O O . THR A 1 93 ? 20.069 9.059 -18.735 1.00 84.38 93 THR A O 1
ATOM 752 N N . THR A 1 94 ? 18.514 7.788 -17.720 1.00 85.25 94 THR A N 1
ATOM 753 C CA . THR A 1 94 ? 17.359 8.394 -18.405 1.00 85.25 94 THR A CA 1
ATOM 754 C C . THR A 1 94 ? 17.214 9.890 -18.144 1.00 85.25 94 THR A C 1
ATOM 756 O O . THR A 1 94 ? 16.637 10.587 -18.969 1.00 85.25 94 THR A O 1
ATOM 759 N N . ASP A 1 95 ? 17.768 10.393 -17.038 1.00 84.56 95 ASP A N 1
ATOM 760 C CA . ASP A 1 95 ? 17.775 11.827 -16.721 1.00 84.56 95 ASP A CA 1
ATOM 761 C C . ASP A 1 95 ? 18.672 12.626 -17.675 1.00 84.56 95 ASP A C 1
ATOM 763 O O . ASP A 1 95 ? 18.451 13.816 -17.886 1.00 84.56 95 ASP A O 1
ATOM 767 N N . LYS A 1 96 ? 19.692 11.974 -18.254 1.00 89.81 96 LYS A N 1
ATOM 768 C CA . LYS A 1 96 ? 20.552 12.569 -19.282 1.00 89.81 96 LYS A CA 1
ATOM 769 C C . LYS A 1 96 ? 19.997 12.308 -20.676 1.00 89.81 96 LYS A C 1
ATOM 771 O O . LYS A 1 96 ? 19.822 13.248 -21.444 1.00 89.81 96 LYS A O 1
ATOM 776 N N . ILE A 1 97 ? 19.757 11.038 -21.013 1.00 89.75 97 ILE A N 1
ATOM 777 C CA . ILE A 1 97 ? 19.201 10.628 -22.308 1.00 89.75 97 ILE A CA 1
ATOM 778 C C . ILE A 1 97 ? 18.246 9.458 -22.088 1.00 89.75 97 ILE A C 1
ATOM 780 O O . ILE A 1 97 ? 18.658 8.354 -21.737 1.00 89.75 97 ILE A O 1
ATOM 784 N N . GLU A 1 98 ? 16.964 9.684 -22.358 1.00 89.75 98 GLU A N 1
ATOM 785 C CA . GLU A 1 98 ? 15.962 8.625 -22.415 1.00 89.75 98 GLU A CA 1
ATOM 786 C C . GLU A 1 98 ? 15.767 8.164 -23.862 1.00 89.75 98 GLU A C 1
ATOM 788 O O . GLU A 1 98 ? 15.305 8.914 -24.723 1.00 89.75 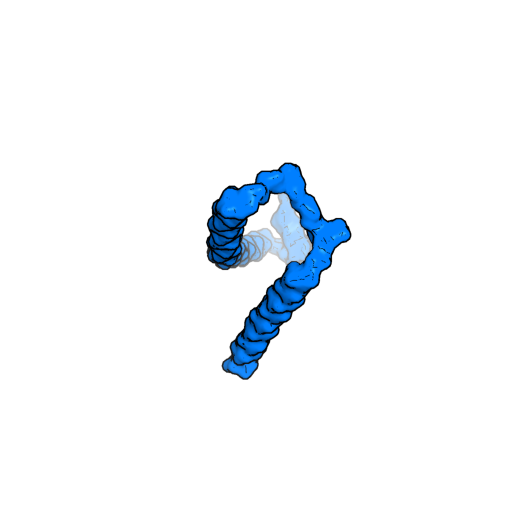98 GLU A O 1
ATOM 793 N N . VAL A 1 99 ? 16.121 6.909 -24.143 1.00 91.19 99 VAL A N 1
ATOM 794 C CA . VAL A 1 99 ? 15.932 6.323 -25.475 1.00 91.19 99 VAL A CA 1
ATOM 795 C C . VAL A 1 99 ? 14.454 6.017 -25.735 1.00 91.19 99 VAL A C 1
ATOM 797 O O . VAL A 1 99 ? 13.712 5.635 -24.828 1.00 91.19 99 VAL A O 1
ATOM 800 N N . GLY A 1 100 ? 14.021 6.123 -26.997 1.00 87.56 100 GLY A N 1
ATOM 801 C CA . GLY A 1 100 ? 12.605 5.994 -27.373 1.00 87.56 100 GLY A CA 1
ATOM 802 C C . GLY A 1 100 ? 11.936 4.688 -26.921 1.00 87.56 100 GLY A C 1
ATOM 803 O O . GLY A 1 100 ? 10.773 4.704 -26.526 1.00 87.56 100 GLY A O 1
ATOM 804 N N . GLY A 1 101 ? 12.674 3.572 -26.896 1.00 88.12 101 GLY A N 1
ATOM 805 C CA . GLY A 1 101 ? 12.162 2.291 -26.392 1.00 88.12 101 GLY A CA 1
ATOM 806 C C . GLY A 1 101 ? 11.827 2.310 -24.895 1.00 88.12 101 GLY A C 1
ATOM 807 O O . GLY A 1 101 ? 10.811 1.753 -24.488 1.00 88.12 101 GLY A O 1
ATOM 808 N N . VAL A 1 102 ? 12.629 3.005 -24.078 1.00 85.94 102 VAL A N 1
ATOM 809 C CA . VAL A 1 102 ? 12.360 3.172 -22.638 1.00 85.94 102 VAL A CA 1
ATOM 810 C C . VAL A 1 102 ? 11.131 4.050 -22.429 1.00 85.94 102 VAL A C 1
ATOM 812 O O . VAL A 1 102 ? 10.273 3.708 -21.615 1.00 85.94 102 VAL A O 1
ATOM 815 N N . LYS A 1 103 ? 10.997 5.128 -23.209 1.00 88.00 103 LYS A N 1
ATOM 816 C CA . LYS A 1 103 ? 9.809 5.988 -23.178 1.00 88.00 103 LYS A CA 1
ATOM 817 C C . LYS A 1 103 ? 8.531 5.200 -23.496 1.00 88.00 103 LYS A C 1
ATOM 819 O O . LYS A 1 103 ? 7.589 5.224 -22.709 1.00 88.00 103 LYS A O 1
ATOM 824 N N . MET A 1 104 ? 8.538 4.426 -24.583 1.00 90.00 104 MET A N 1
ATOM 825 C CA . MET A 1 104 ? 7.407 3.573 -24.968 1.00 90.00 104 MET A CA 1
ATOM 826 C C . MET A 1 104 ? 7.068 2.543 -23.882 1.00 90.00 104 MET A C 1
ATOM 828 O O . MET A 1 104 ? 5.901 2.342 -23.550 1.00 90.00 104 MET A O 1
ATOM 832 N N . ALA A 1 105 ? 8.078 1.902 -23.290 1.00 90.25 105 ALA A N 1
ATOM 833 C CA . ALA A 1 105 ? 7.858 0.951 -22.206 1.00 90.25 105 ALA A CA 1
ATOM 834 C C . ALA A 1 105 ? 7.195 1.615 -20.985 1.00 90.25 105 ALA A C 1
ATOM 836 O O . ALA A 1 105 ? 6.264 1.042 -20.414 1.00 90.25 105 ALA A O 1
ATOM 837 N N . LYS A 1 106 ? 7.625 2.829 -20.608 1.00 90.69 106 LYS A N 1
ATOM 838 C CA . LYS A 1 106 ? 7.006 3.602 -19.518 1.00 90.69 106 LYS A CA 1
ATOM 839 C C . LYS A 1 106 ? 5.542 3.923 -19.807 1.00 90.69 106 LYS A C 1
ATOM 841 O O . LYS A 1 106 ? 4.710 3.727 -18.923 1.00 90.69 106 LYS A O 1
ATOM 846 N N . GLU A 1 107 ? 5.226 4.362 -21.024 1.00 92.81 107 GLU A N 1
ATOM 847 C CA . GLU A 1 107 ? 3.852 4.657 -21.455 1.00 92.81 107 GLU A CA 1
ATOM 848 C C . GLU A 1 107 ? 2.956 3.413 -21.333 1.00 92.81 107 GLU A C 1
ATOM 850 O O . GLU A 1 107 ? 1.940 3.446 -20.637 1.00 92.81 107 GLU A O 1
ATOM 855 N N . VAL A 1 108 ? 3.391 2.274 -21.883 1.00 95.69 108 VAL A N 1
ATOM 856 C CA . VAL A 1 1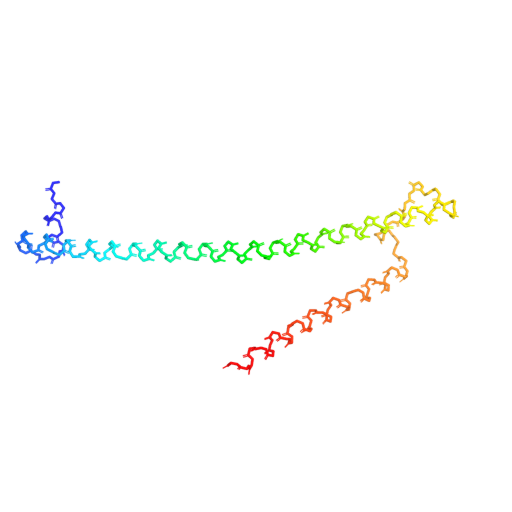08 ? 2.644 1.005 -21.807 1.00 95.69 108 VAL A CA 1
ATOM 857 C C . VAL A 1 108 ? 2.439 0.543 -20.360 1.00 95.69 108 VAL A C 1
ATOM 859 O O . VAL A 1 108 ? 1.370 0.045 -20.000 1.00 95.69 108 VAL A O 1
ATOM 862 N N . VAL A 1 109 ? 3.452 0.676 -19.499 1.00 91.44 109 VAL A N 1
ATOM 863 C CA . VAL A 1 109 ? 3.330 0.309 -18.079 1.00 91.44 109 VAL A CA 1
ATOM 864 C C . VAL A 1 109 ? 2.357 1.241 -17.353 1.00 91.44 109 VAL A C 1
ATOM 866 O O . VAL A 1 109 ? 1.524 0.757 -16.583 1.00 91.44 109 VAL A O 1
ATOM 869 N N . ALA A 1 110 ? 2.411 2.548 -17.616 1.00 88.94 110 ALA A N 1
ATOM 870 C CA . ALA A 1 110 ? 1.495 3.519 -17.027 1.00 88.94 110 ALA A CA 1
ATOM 871 C C . ALA A 1 110 ? 0.034 3.227 -17.410 1.00 88.94 110 ALA A C 1
ATOM 873 O O . ALA A 1 110 ? -0.837 3.193 -16.536 1.00 88.94 110 ALA A O 1
ATOM 874 N N . GLU A 1 111 ? -0.229 2.926 -18.684 1.00 94.12 111 GLU A N 1
ATOM 875 C CA . GLU A 1 111 ? -1.556 2.516 -19.156 1.00 94.12 111 GLU A CA 1
ATOM 876 C C . GLU A 1 111 ? -2.037 1.237 -18.465 1.00 94.12 111 GLU A C 1
ATOM 878 O O . GLU A 1 111 ? -3.164 1.181 -17.968 1.00 94.12 111 GLU A O 1
ATOM 883 N N . ARG A 1 112 ? -1.177 0.216 -18.349 1.00 92.31 112 ARG A N 1
ATOM 884 C CA . ARG A 1 112 ? -1.518 -1.033 -17.645 1.00 92.31 112 ARG A CA 1
ATOM 885 C C . ARG A 1 112 ? -1.903 -0.790 -16.187 1.00 92.31 112 ARG A C 1
ATOM 887 O O . ARG A 1 112 ? -2.891 -1.362 -15.722 1.00 92.31 112 ARG A O 1
ATOM 894 N N . ILE A 1 113 ? -1.157 0.054 -15.472 1.00 87.12 113 ILE A N 1
ATOM 895 C CA . ILE A 1 113 ? -1.457 0.417 -14.078 1.00 87.12 113 ILE A CA 1
ATOM 896 C C . ILE A 1 113 ? -2.797 1.157 -13.998 1.00 87.12 113 ILE A C 1
ATOM 898 O O . ILE A 1 113 ? -3.629 0.830 -13.148 1.00 87.12 113 ILE A O 1
ATOM 902 N N . SER A 1 114 ? -3.028 2.111 -14.902 1.00 89.31 114 SER A N 1
ATOM 903 C CA . SER A 1 114 ? -4.288 2.854 -14.988 1.00 89.31 114 SER A CA 1
ATOM 904 C C . SER A 1 114 ? -5.482 1.915 -15.197 1.00 89.31 114 SER A C 1
ATOM 906 O O . SER A 1 114 ? -6.438 1.935 -14.420 1.00 89.31 114 SER A O 1
ATOM 908 N N . HIS A 1 115 ? -5.390 0.994 -16.161 1.00 92.56 115 HIS A N 1
ATOM 909 C CA . HIS A 1 115 ? -6.432 0.002 -16.423 1.00 92.56 115 HIS A CA 1
ATOM 910 C C . HIS A 1 115 ? -6.680 -0.940 -15.241 1.00 92.56 115 HIS A C 1
ATOM 912 O O . HIS A 1 115 ? -7.832 -1.245 -14.931 1.00 92.56 115 HIS A O 1
ATOM 918 N N . ALA A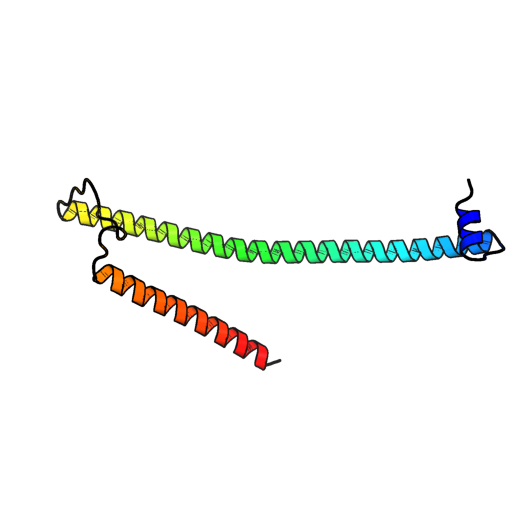 1 116 ? -5.626 -1.405 -14.565 1.00 88.62 116 ALA A N 1
ATOM 919 C CA . ALA A 1 116 ? -5.770 -2.239 -13.374 1.00 88.62 116 ALA A CA 1
ATOM 920 C C . ALA A 1 116 ? -6.487 -1.486 -12.241 1.00 88.62 116 ALA A C 1
ATOM 922 O O . ALA A 1 116 ? -7.361 -2.046 -11.576 1.00 88.62 116 ALA A O 1
ATOM 923 N N . ARG A 1 117 ? -6.167 -0.197 -12.057 1.00 86.38 117 ARG A N 1
ATOM 924 C CA . ARG A 1 117 ? -6.837 0.669 -11.082 1.00 86.38 117 ARG A CA 1
ATOM 925 C C . ARG A 1 117 ? -8.313 0.860 -11.422 1.00 86.38 117 ARG A C 1
ATOM 927 O O . ARG A 1 117 ? -9.136 0.723 -10.520 1.00 86.38 117 ARG A O 1
ATOM 934 N N . GLN A 1 118 ? -8.638 1.127 -12.687 1.00 88.00 118 GLN A N 1
ATOM 935 C CA . GLN A 1 118 ? -10.019 1.301 -13.138 1.00 88.00 118 GLN A CA 1
ATOM 936 C C . GLN A 1 118 ? -10.847 0.037 -12.886 1.00 88.00 118 GLN A C 1
ATOM 938 O O . GLN A 1 118 ? -11.874 0.107 -12.223 1.00 88.00 118 GLN A O 1
ATOM 943 N N . LYS A 1 119 ? -10.341 -1.139 -13.287 1.00 91.00 119 LYS A N 1
ATOM 944 C CA . LYS A 1 119 ? -11.017 -2.427 -13.049 1.00 91.00 119 LYS A CA 1
ATOM 945 C C . LYS A 1 119 ? -11.326 -2.675 -11.573 1.00 91.00 119 LYS A C 1
ATOM 947 O O . LYS A 1 119 ? -12.373 -3.230 -11.253 1.00 91.00 119 LYS A O 1
ATOM 952 N N . ARG A 1 120 ? -10.418 -2.287 -10.672 1.00 85.94 120 ARG A N 1
ATOM 953 C CA . ARG A 1 120 ? -10.649 -2.402 -9.227 1.00 85.94 120 ARG A CA 1
ATOM 954 C C . ARG A 1 120 ? -11.782 -1.483 -8.765 1.00 85.94 120 ARG A C 1
ATOM 956 O O . ARG A 1 120 ? -12.655 -1.951 -8.045 1.00 85.94 120 ARG A O 1
ATOM 963 N N . ILE A 1 121 ? -11.779 -0.221 -9.199 1.00 86.69 121 ILE A N 1
ATOM 964 C CA . ILE A 1 121 ? -12.830 0.755 -8.865 1.00 86.69 121 ILE A CA 1
ATOM 965 C C . ILE A 1 121 ? -14.191 0.270 -9.378 1.00 86.69 121 ILE A C 1
ATOM 967 O O . ILE A 1 121 ? -15.157 0.256 -8.621 1.00 86.69 121 ILE A O 1
ATOM 971 N N . ASP A 1 122 ? -14.255 -0.194 -10.627 1.00 89.00 122 ASP A N 1
ATOM 972 C CA . ASP A 1 122 ? -15.487 -0.715 -11.226 1.00 89.00 122 ASP A CA 1
ATOM 973 C C . ASP A 1 122 ? -16.004 -1.941 -10.454 1.00 89.00 122 ASP A C 1
ATOM 975 O O . ASP A 1 122 ? -17.202 -2.074 -10.198 1.00 89.00 122 ASP A O 1
ATOM 979 N N . HIS A 1 123 ? -15.098 -2.828 -10.024 1.00 88.88 123 HIS A N 1
ATOM 980 C CA . HIS A 1 123 ? -15.449 -3.990 -9.211 1.00 88.88 123 HIS A CA 1
ATOM 981 C C . HIS A 1 123 ? -16.004 -3.597 -7.833 1.00 88.88 123 HIS A C 1
ATOM 983 O O . HIS A 1 123 ? -17.013 -4.153 -7.399 1.00 88.88 123 HIS A O 1
ATOM 989 N N . GLU A 1 124 ? -15.387 -2.630 -7.155 1.00 85.75 124 GLU A N 1
ATOM 990 C CA . GLU A 1 124 ? -15.864 -2.106 -5.869 1.00 85.75 124 GLU A CA 1
ATOM 991 C C . GLU A 1 124 ? -17.236 -1.424 -6.013 1.00 85.75 124 GLU A C 1
ATOM 993 O O . GLU A 1 124 ? -18.149 -1.714 -5.239 1.00 85.75 124 GLU A O 1
ATOM 998 N N . ALA A 1 125 ? -17.433 -0.614 -7.058 1.00 83.31 125 ALA A N 1
ATOM 999 C CA . ALA A 1 125 ? -18.721 0.009 -7.366 1.00 83.31 125 ALA A CA 1
ATOM 1000 C C . ALA A 1 125 ? -19.818 -1.032 -7.657 1.00 83.31 125 ALA A C 1
ATOM 1002 O O . ALA A 1 125 ? -20.949 -0.891 -7.194 1.00 83.31 125 ALA A O 1
ATOM 1003 N N . SER A 1 126 ? -19.482 -2.115 -8.368 1.00 82.50 126 SER A N 1
ATOM 1004 C CA . SER A 1 126 ? -20.428 -3.202 -8.653 1.00 82.50 126 SER A CA 1
ATOM 1005 C C . SER A 1 126 ? -20.871 -3.965 -7.400 1.00 82.50 126 SER A C 1
ATOM 1007 O O . SER A 1 126 ? -22.009 -4.420 -7.344 1.00 82.50 126 SER A O 1
ATOM 1009 N N . LYS A 1 127 ? -20.010 -4.075 -6.378 1.00 77.19 127 LYS A N 1
ATOM 1010 C CA . LYS A 1 127 ? -20.361 -4.709 -5.098 1.00 77.19 127 LYS A CA 1
ATOM 1011 C C . LYS A 1 127 ? -21.283 -3.839 -4.248 1.00 77.19 127 LYS A C 1
ATOM 1013 O O . LYS A 1 127 ? -22.167 -4.380 -3.596 1.00 77.19 127 LYS A O 1
ATOM 1018 N N . ASN A 1 128 ? -21.106 -2.519 -4.289 1.00 68.00 128 ASN A N 1
ATOM 1019 C CA . ASN A 1 128 ? -21.902 -1.582 -3.491 1.00 68.00 128 ASN A CA 1
ATOM 1020 C C . ASN A 1 128 ? -23.315 -1.341 -4.051 1.00 68.00 128 ASN A C 1
ATOM 1022 O O . ASN A 1 128 ? -24.189 -0.924 -3.304 1.00 68.00 128 ASN A O 1
ATOM 1026 N N . ASN A 1 129 ? -23.560 -1.617 -5.337 1.00 59.78 129 ASN A N 1
ATOM 1027 C CA . ASN A 1 129 ? -24.883 -1.474 -5.964 1.00 59.78 129 ASN A CA 1
ATOM 1028 C C . ASN A 1 129 ? -25.808 -2.699 -5.775 1.00 59.78 129 ASN A C 1
ATOM 1030 O O . ASN A 1 129 ? -26.915 -2.707 -6.309 1.00 59.78 129 ASN A O 1
ATOM 1034 N N . VAL A 1 130 ? -25.360 -3.751 -5.074 1.00 55.03 130 VAL A N 1
ATOM 1035 C CA . VAL A 1 130 ? -26.119 -5.005 -4.846 1.00 55.03 130 VAL A CA 1
ATOM 1036 C C . VAL A 1 130 ? -26.610 -5.132 -3.386 1.00 55.03 130 VAL A C 1
ATOM 1038 O O . VAL A 1 130 ? -27.206 -6.139 -3.012 1.00 55.03 130 VAL A O 1
ATOM 1041 N N . THR A 1 131 ? -26.423 -4.092 -2.570 1.00 45.31 131 THR A N 1
ATOM 1042 C CA . THR A 1 131 ? -26.959 -3.938 -1.201 1.00 45.31 131 THR A CA 1
ATOM 1043 C C . THR A 1 131 ? -27.834 -2.705 -1.114 1.00 45.31 131 THR A C 1
ATOM 1045 O O . THR A 1 131 ? -28.908 -2.799 -0.486 1.00 45.31 131 THR A O 1
#

pLDDT: mean 88.66, std 8.16, range [45.31, 96.69]

Secondary structure (DSSP, 8-state):
--HHHHHHHHTT---HHHHHHHHHHHHHHHHHHHHHHHHHHHHHHHHHHHHHHHHHHHHHHHHHHHHHHHHHHHHHHHHHHHHTT---S----TTT---HHHHHHHHHHHHHHHHHHHHHHHHHHHHHTT-

Organism: NCBI:txid155322

Foldseek 3Di:
DPPLVVQCVVVVNDDSVVSVVVVVVVVVVVVVVVVVVVVVCVVVVVVCCVVVVVVVVVVVVVVVVVVVVVVVVVVVVVVVCVVVVNPDPDDDDVVRPDDPVNVVVVVVVVVVVVVVVVVVVVVVVVVVVVD

Radius of gyration: 33.52 Å; chains: 1; bounding box: 64×32×82 Å

Sequence (131 aa):
EDYIKDYMEEHGIRYTGEAMGRICKEHEAAKNTEWSLNYVTEVVSKNLHDVLKSELTKIRLGANSADRNTQVLIELMNGYFFANDLDLESIITTDKIEVGGVKMAKEVVAERISHARQKRIDHEASKNNVT